Protein AF-A0A966WGC9-F1 (afdb_monomer_lite)

Structure (mmCIF, N/CA/C/O backbone):
data_AF-A0A966WGC9-F1
#
_entry.id   AF-A0A9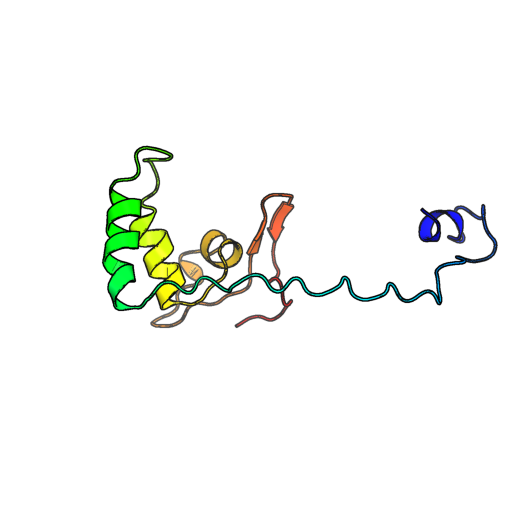66WGC9-F1
#
loop_
_atom_site.group_PDB
_atom_site.id
_atom_site.type_symbol
_atom_site.label_atom_id
_atom_site.label_alt_id
_atom_site.label_comp_id
_atom_site.label_asym_id
_atom_site.label_entity_id
_atom_site.label_seq_id
_atom_site.pdbx_PDB_ins_code
_atom_site.Cartn_x
_atom_site.Cartn_y
_atom_site.Cartn_z
_atom_site.occupancy
_atom_site.B_iso_or_equiv
_atom_site.auth_seq_id
_atom_site.auth_comp_id
_atom_site.auth_asym_id
_atom_site.auth_atom_id
_atom_site.pdbx_PDB_model_num
ATOM 1 N N . MET A 1 1 ? 19.495 0.636 -22.843 1.00 78.94 1 MET A N 1
ATOM 2 C CA . MET A 1 1 ? 20.724 0.916 -23.612 1.00 78.94 1 MET A CA 1
ATOM 3 C C . MET A 1 1 ? 20.875 -0.039 -24.794 1.00 78.94 1 MET A C 1
ATOM 5 O O . MET A 1 1 ? 20.563 0.385 -25.892 1.00 78.94 1 MET A O 1
ATOM 9 N N . TYR A 1 2 ? 21.190 -1.329 -24.604 1.00 88.38 2 TYR A N 1
ATOM 10 C CA . TYR A 1 2 ? 21.334 -2.283 -25.726 1.00 88.38 2 TYR A CA 1
ATOM 11 C C . TYR A 1 2 ? 20.074 -2.485 -26.579 1.00 88.38 2 TYR A C 1
ATOM 13 O O . TYR A 1 2 ? 20.170 -2.620 -27.791 1.00 88.38 2 TYR A O 1
ATOM 21 N N . LYS A 1 3 ? 18.882 -2.448 -25.962 1.00 87.88 3 LYS A N 1
ATOM 22 C CA . LYS A 1 3 ? 17.614 -2.487 -26.708 1.00 87.88 3 LYS A CA 1
ATOM 23 C C . LYS A 1 3 ? 17.449 -1.282 -27.640 1.00 87.88 3 LYS A C 1
ATOM 25 O O . LYS A 1 3 ? 16.948 -1.466 -28.731 1.00 87.88 3 LYS A O 1
ATOM 30 N N . TRP A 1 4 ? 17.855 -0.094 -27.191 1.00 92.62 4 TRP A N 1
ATOM 31 C CA . TRP A 1 4 ? 17.750 1.152 -27.957 1.00 92.62 4 TRP A CA 1
ATOM 32 C C . TRP A 1 4 ? 18.761 1.182 -29.109 1.00 92.62 4 TRP A C 1
ATOM 34 O O . TRP A 1 4 ? 18.393 1.443 -30.242 1.00 92.62 4 TRP A O 1
ATOM 44 N N . ALA A 1 5 ? 20.014 0.803 -28.836 1.00 92.19 5 ALA A N 1
ATOM 45 C CA . ALA A 1 5 ? 21.075 0.763 -29.843 1.00 92.19 5 ALA A CA 1
ATOM 46 C C . ALA A 1 5 ? 20.813 -0.236 -30.988 1.00 92.19 5 ALA A C 1
ATOM 48 O O . ALA A 1 5 ? 21.340 -0.051 -32.077 1.00 92.19 5 ALA A O 1
ATOM 49 N N . ALA A 1 6 ? 20.011 -1.276 -30.740 1.00 92.12 6 ALA A N 1
ATOM 50 C CA . ALA A 1 6 ? 19.635 -2.288 -31.726 1.00 92.12 6 ALA A CA 1
ATOM 51 C C . ALA A 1 6 ? 18.239 -2.069 -32.345 1.00 92.12 6 ALA A C 1
ATOM 53 O O . ALA A 1 6 ? 17.695 -2.998 -32.939 1.00 92.12 6 ALA A O 1
ATOM 54 N N . GLN A 1 7 ? 17.605 -0.904 -32.143 1.00 90.56 7 GLN A N 1
ATOM 55 C CA . GLN A 1 7 ? 16.363 -0.584 -32.854 1.00 90.56 7 GLN A CA 1
ATOM 56 C C . GLN A 1 7 ? 16.657 -0.249 -34.320 1.00 90.56 7 GLN A C 1
ATOM 58 O O . GLN A 1 7 ? 17.715 0.301 -34.622 1.00 90.56 7 GLN A O 1
ATOM 63 N N . GLU A 1 8 ? 15.708 -0.549 -35.209 1.00 87.38 8 GLU A N 1
ATOM 64 C CA . GLU A 1 8 ? 15.844 -0.338 -36.659 1.00 87.38 8 GLU A CA 1
ATOM 65 C C . GLU A 1 8 ? 16.116 1.127 -37.034 1.00 87.38 8 GLU A C 1
ATOM 67 O O . GLU A 1 8 ? 16.839 1.392 -37.988 1.00 87.38 8 GLU A O 1
ATOM 72 N N . ASP A 1 9 ? 15.580 2.077 -36.265 1.00 89.62 9 ASP A N 1
ATOM 73 C CA . ASP A 1 9 ? 15.758 3.519 -36.454 1.00 89.62 9 ASP A CA 1
ATOM 74 C C . ASP A 1 9 ? 17.114 4.049 -35.955 1.00 89.62 9 ASP A C 1
ATOM 76 O O . ASP A 1 9 ? 17.542 5.124 -36.372 1.00 89.62 9 ASP A O 1
ATOM 80 N N . VAL A 1 10 ? 17.801 3.306 -35.081 1.00 93.44 10 VAL A N 1
ATOM 81 C CA . VAL A 1 10 ? 19.084 3.704 -34.476 1.00 93.44 10 VAL A CA 1
ATOM 82 C C . VAL A 1 10 ? 20.263 2.966 -35.118 1.00 93.44 10 VAL A C 1
ATOM 84 O O . VAL A 1 10 ? 21.261 3.591 -35.466 1.00 93.44 10 VAL A O 1
ATOM 87 N N . GLY A 1 11 ? 20.169 1.642 -35.273 1.00 89.06 11 GLY A N 1
ATOM 88 C CA . GLY A 1 11 ? 21.098 0.834 -36.072 1.00 89.06 11 GLY A CA 1
ATOM 89 C C . GLY A 1 11 ? 22.554 0.755 -35.589 1.00 89.06 11 GLY A C 1
ATOM 90 O O . GLY A 1 11 ? 23.412 0.307 -36.342 1.00 89.06 11 GLY A O 1
ATOM 91 N N . TYR A 1 12 ? 22.874 1.158 -34.353 1.00 93.38 12 TYR A N 1
ATOM 92 C CA . TYR A 1 12 ? 24.244 1.063 -33.820 1.00 93.38 12 TYR A CA 1
ATOM 93 C C . TYR A 1 12 ? 24.692 -0.378 -33.520 1.00 93.38 12 TYR A C 1
ATOM 95 O O . TYR A 1 12 ? 25.883 -0.624 -33.332 1.00 93.38 12 TYR A O 1
ATOM 103 N N . LEU A 1 13 ? 23.753 -1.324 -33.436 1.00 92.25 13 LEU A N 1
ATOM 104 C CA . LEU A 1 13 ? 24.000 -2.755 -33.280 1.00 92.25 13 LEU A CA 1
ATOM 105 C C . LEU A 1 13 ? 23.038 -3.544 -34.171 1.00 92.25 13 LEU A C 1
ATOM 107 O O . LEU A 1 13 ? 21.836 -3.299 -34.127 1.00 92.25 13 LEU A O 1
ATOM 111 N N . ASP A 1 14 ? 23.537 -4.573 -34.856 1.00 90.25 14 ASP A N 1
ATOM 112 C CA . ASP A 1 14 ? 22.696 -5.467 -35.671 1.00 90.25 14 ASP A CA 1
ATOM 113 C C . ASP A 1 14 ? 21.672 -6.244 -34.825 1.00 90.25 14 ASP A C 1
ATOM 115 O O . ASP A 1 14 ? 20.596 -6.618 -35.293 1.00 90.25 14 ASP A O 1
ATOM 119 N N . LYS A 1 15 ? 22.009 -6.535 -33.559 1.00 90.00 15 LYS A N 1
ATOM 120 C CA . LYS A 1 15 ? 21.143 -7.272 -32.631 1.00 90.00 15 LYS A CA 1
ATOM 121 C C . LYS A 1 15 ? 21.463 -6.950 -31.175 1.00 90.00 15 LYS A C 1
ATOM 123 O O . LYS A 1 15 ? 22.616 -6.772 -30.797 1.00 90.00 15 LYS A O 1
ATOM 128 N N . ASN A 1 16 ? 20.438 -6.959 -30.321 1.00 92.19 16 ASN A N 1
ATOM 129 C CA . ASN A 1 16 ? 20.606 -6.810 -28.875 1.00 92.19 16 ASN A CA 1
ATOM 130 C C . ASN A 1 16 ? 21.284 -8.063 -28.264 1.00 92.19 16 ASN A C 1
ATOM 132 O O . ASN A 1 16 ? 20.651 -9.125 -28.225 1.00 92.19 16 ASN A O 1
ATOM 136 N N . PRO A 1 17 ? 22.512 -7.962 -27.717 1.00 90.81 17 PRO A N 1
ATOM 137 C CA . PRO A 1 17 ? 23.241 -9.103 -27.152 1.00 90.81 17 PRO A CA 1
ATOM 138 C C . PRO A 1 17 ? 22.595 -9.671 -25.879 1.00 90.81 17 PRO A C 1
ATOM 140 O O . PRO A 1 17 ? 22.825 -10.823 -25.527 1.00 90.81 17 PRO A O 1
ATOM 143 N N . LEU A 1 18 ? 21.748 -8.893 -25.198 1.00 90.25 18 LEU A N 1
ATOM 144 C CA . LEU A 1 18 ? 21.028 -9.327 -23.999 1.00 90.25 18 LEU A CA 1
ATOM 145 C C . LEU A 1 18 ? 19.642 -9.908 -24.308 1.00 90.25 18 LEU A C 1
ATOM 147 O O . LEU A 1 18 ? 18.875 -10.166 -23.386 1.00 90.25 18 LEU A O 1
ATOM 151 N N . ALA A 1 19 ? 19.290 -10.114 -25.582 1.00 87.56 19 ALA A N 1
ATOM 152 C CA . ALA A 1 19 ? 17.957 -10.585 -25.962 1.00 87.56 19 ALA A CA 1
ATOM 153 C C . ALA A 1 19 ? 17.604 -11.962 -25.368 1.00 87.56 19 ALA A C 1
ATOM 155 O O . ALA A 1 19 ? 16.450 -12.203 -25.024 1.00 87.56 19 ALA A O 1
ATOM 156 N N . SER A 1 20 ? 18.590 -12.854 -25.234 1.00 88.19 20 SER A N 1
ATOM 157 C CA . SER A 1 20 ? 18.431 -14.191 -24.644 1.00 88.19 20 SER A CA 1
ATOM 158 C C . SER A 1 20 ? 18.887 -14.275 -23.185 1.00 88.19 20 SER A C 1
ATOM 160 O O . SER A 1 20 ? 18.679 -15.303 -22.537 1.00 88.19 20 SER A O 1
ATOM 162 N N . PHE A 1 21 ? 19.500 -13.215 -22.651 1.00 87.88 21 PHE A N 1
ATOM 163 C CA . PHE A 1 21 ? 20.019 -13.213 -21.291 1.00 87.88 21 PHE A CA 1
ATOM 164 C C . PHE A 1 21 ? 18.870 -13.070 -20.291 1.00 87.88 21 PHE A C 1
ATOM 166 O O . PHE A 1 21 ? 18.218 -12.028 -20.197 1.00 87.88 21 PHE A O 1
ATOM 173 N N . LYS A 1 22 ? 18.622 -14.124 -19.513 1.00 85.25 22 LYS A N 1
ATOM 174 C CA . LYS A 1 22 ? 17.690 -14.070 -18.386 1.00 85.25 22 LYS A CA 1
ATOM 175 C C . LYS A 1 22 ? 18.449 -13.580 -17.167 1.00 85.25 22 LYS A C 1
ATOM 177 O O . LYS A 1 22 ? 19.362 -14.261 -16.708 1.00 85.25 22 LYS A O 1
ATOM 182 N N . MET A 1 23 ? 18.052 -12.427 -16.630 1.00 85.69 23 MET A N 1
ATOM 183 C CA . MET A 1 23 ? 18.599 -11.986 -15.352 1.00 85.69 23 MET A CA 1
ATOM 184 C C . MET A 1 23 ? 18.344 -13.069 -14.296 1.00 85.69 23 MET A C 1
ATOM 186 O O . MET A 1 23 ? 17.196 -13.513 -14.160 1.00 85.69 23 MET A O 1
ATOM 190 N N . PRO A 1 24 ? 19.378 -13.502 -13.556 1.00 87.25 24 PRO A N 1
ATOM 191 C CA . PRO A 1 24 ? 19.163 -14.364 -12.411 1.00 87.25 24 PRO A CA 1
ATOM 192 C C . PRO A 1 24 ? 18.230 -13.641 -11.440 1.00 87.25 24 PRO A C 1
ATOM 194 O O . PRO A 1 24 ? 18.318 -12.422 -11.259 1.00 87.25 24 PRO A O 1
ATOM 197 N N . LYS A 1 25 ? 17.299 -14.386 -10.838 1.00 83.56 25 LYS A N 1
ATOM 198 C CA . LYS A 1 25 ? 16.497 -13.828 -9.750 1.00 83.56 25 LYS A CA 1
ATOM 199 C C . LYS A 1 25 ? 17.472 -13.362 -8.675 1.00 83.56 25 LYS A C 1
ATOM 201 O O . LYS A 1 25 ? 18.370 -14.118 -8.307 1.00 83.56 25 LYS A O 1
ATOM 206 N N . ALA A 1 26 ? 17.305 -12.126 -8.210 1.00 84.81 26 ALA A N 1
ATOM 207 C CA . ALA A 1 26 ? 18.053 -11.663 -7.053 1.00 84.81 26 ALA A CA 1
ATOM 208 C C . ALA A 1 26 ? 17.847 -12.678 -5.915 1.00 84.81 26 ALA A C 1
ATOM 210 O O . ALA A 1 26 ? 16.718 -13.167 -5.769 1.00 84.81 26 ALA A O 1
ATOM 211 N N . PRO A 1 27 ? 18.902 -13.032 -5.159 1.00 83.94 27 PRO A N 1
ATOM 212 C CA . PRO A 1 27 ? 18.743 -13.899 -4.005 1.00 83.94 27 PRO A CA 1
ATOM 213 C C . PRO A 1 27 ? 17.668 -13.284 -3.117 1.00 83.94 27 PRO A C 1
ATOM 215 O O . PRO A 1 27 ? 17.711 -12.091 -2.803 1.00 83.94 27 PRO A O 1
ATOM 218 N N . GLN A 1 28 ? 16.651 -14.082 -2.811 1.00 79.88 28 GLN A N 1
ATOM 219 C CA . GLN A 1 28 ? 15.601 -13.645 -1.916 1.00 79.88 28 GLN A CA 1
ATOM 220 C C . GLN A 1 28 ? 16.263 -13.439 -0.560 1.00 79.88 28 GLN A C 1
ATOM 222 O O . GLN A 1 28 ? 16.865 -14.362 -0.019 1.00 79.88 28 GLN A O 1
ATOM 227 N N . LYS A 1 29 ? 16.249 -12.201 -0.073 1.00 80.12 29 LYS A N 1
ATOM 228 C CA . LYS A 1 29 ? 16.695 -11.930 1.285 1.00 80.12 29 LYS A CA 1
ATOM 229 C C . LYS A 1 29 ? 15.671 -12.563 2.218 1.00 80.12 29 LYS A C 1
ATOM 231 O O . LYS A 1 29 ? 14.474 -12.331 2.033 1.00 80.12 29 LYS A O 1
ATOM 236 N N . ASP A 1 30 ? 16.143 -13.338 3.185 1.00 75.00 30 ASP A N 1
ATOM 237 C CA . ASP A 1 30 ? 15.343 -13.739 4.340 1.00 75.00 30 ASP A CA 1
ATOM 238 C C . ASP A 1 30 ? 15.173 -12.503 5.225 1.00 75.00 30 ASP A C 1
ATOM 240 O O . ASP A 1 30 ? 15.915 -12.269 6.176 1.00 75.00 30 ASP A O 1
ATOM 244 N N . GLU A 1 31 ? 14.265 -11.623 4.818 1.00 81.19 31 GLU A N 1
ATOM 245 C CA . GLU A 1 31 ? 13.783 -10.543 5.665 1.00 81.19 31 GLU A CA 1
ATOM 246 C C . GLU A 1 31 ? 12.600 -11.088 6.463 1.00 81.19 31 GLU A C 1
ATOM 248 O O . GLU A 1 31 ? 11.637 -11.601 5.883 1.00 81.19 31 GLU A O 1
ATOM 253 N N . ASP A 1 32 ? 12.673 -10.982 7.790 1.00 78.56 32 ASP A N 1
ATOM 254 C CA . ASP A 1 32 ? 11.556 -11.333 8.658 1.00 78.56 32 ASP A CA 1
ATOM 255 C C . ASP A 1 32 ? 10.340 -10.479 8.289 1.00 78.56 32 ASP A C 1
ATOM 257 O O . ASP A 1 32 ? 10.368 -9.244 8.318 1.00 78.56 32 ASP A O 1
ATOM 261 N N . ILE A 1 33 ? 9.246 -11.148 7.930 1.00 7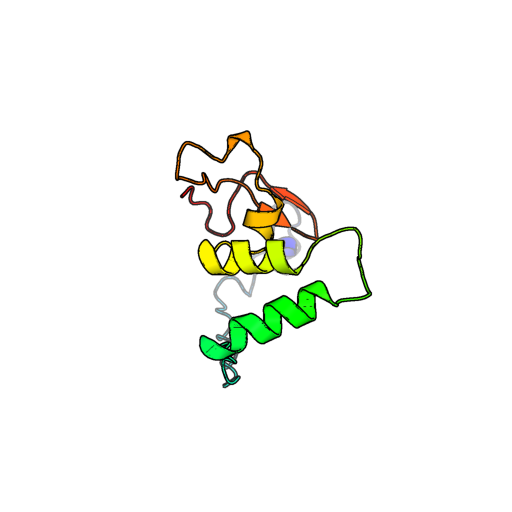7.62 33 ILE A N 1
ATOM 262 C CA . ILE A 1 33 ? 7.980 -10.474 7.669 1.00 77.62 33 ILE A CA 1
ATOM 263 C C . ILE A 1 33 ? 7.414 -10.043 9.022 1.00 77.62 33 ILE A C 1
ATOM 265 O O . ILE A 1 33 ? 6.827 -10.846 9.745 1.00 77.62 33 ILE A O 1
ATOM 269 N N . VAL A 1 34 ? 7.563 -8.761 9.352 1.00 78.44 34 VAL A N 1
ATOM 270 C CA . VAL A 1 34 ? 6.921 -8.166 10.528 1.00 78.44 34 VAL A CA 1
ATOM 271 C C . VAL A 1 34 ? 5.425 -8.028 10.246 1.00 78.44 34 VAL A C 1
ATOM 273 O O . VAL A 1 34 ? 4.973 -7.096 9.579 1.00 78.44 34 VAL A O 1
ATOM 276 N N . VAL A 1 35 ? 4.650 -8.998 10.724 1.00 85.25 35 VAL A N 1
ATOM 277 C CA . VAL A 1 35 ? 3.187 -8.933 10.742 1.00 85.25 35 VAL A CA 1
ATOM 278 C C . VAL A 1 35 ? 2.768 -8.188 12.000 1.00 85.25 35 VAL A C 1
ATOM 280 O O . VAL A 1 35 ? 3.231 -8.526 13.082 1.00 85.25 35 VAL A O 1
ATOM 283 N N . ILE A 1 36 ? 1.880 -7.201 11.869 1.00 89.81 36 ILE A N 1
ATOM 284 C CA . ILE A 1 36 ? 1.282 -6.523 13.025 1.00 89.81 36 ILE A CA 1
ATOM 285 C C . ILE A 1 36 ? 0.355 -7.528 13.729 1.00 89.81 36 ILE A C 1
ATOM 287 O O . ILE A 1 36 ? -0.619 -7.970 13.103 1.00 89.81 36 ILE A O 1
ATOM 291 N N . PRO A 1 37 ? 0.624 -7.908 14.990 1.00 92.19 37 PRO A N 1
ATOM 292 C CA . PRO A 1 37 ? -0.266 -8.773 15.753 1.00 92.19 37 PRO A CA 1
ATOM 293 C C . PRO A 1 37 ? -1.658 -8.153 15.885 1.00 92.19 37 PRO A C 1
ATOM 295 O O . PRO A 1 37 ? -1.822 -6.933 15.955 1.00 92.19 37 PRO A O 1
ATOM 298 N N . ARG A 1 38 ? -2.698 -8.991 15.902 1.00 90.62 38 ARG A N 1
ATOM 299 C CA . ARG A 1 38 ? -4.090 -8.512 15.888 1.00 90.62 38 ARG A CA 1
ATOM 300 C C . ARG A 1 38 ? -4.437 -7.686 17.129 1.00 90.62 38 ARG A C 1
ATOM 302 O O . ARG A 1 38 ? -5.202 -6.731 17.033 1.00 90.62 38 ARG A O 1
ATOM 309 N N . ASP A 1 39 ? -3.888 -8.068 18.269 1.00 94.62 39 ASP A N 1
ATOM 310 C CA . ASP A 1 39 ? -3.995 -7.391 19.559 1.00 94.62 39 ASP A CA 1
ATOM 311 C C . ASP A 1 39 ? -3.205 -6.073 19.618 1.00 94.62 39 ASP A C 1
ATOM 313 O O . ASP A 1 39 ? -3.559 -5.183 20.388 1.00 94.62 39 ASP A O 1
ATOM 317 N N . GLU A 1 40 ? -2.216 -5.885 18.742 1.00 95.06 40 GLU A N 1
ATOM 318 C CA . GLU A 1 40 ? -1.433 -4.647 18.648 1.00 95.06 40 GLU A CA 1
ATOM 319 C C . GLU A 1 40 ? -2.017 -3.612 17.673 1.00 95.06 40 GLU A C 1
ATOM 321 O O . GLU A 1 40 ? -1.603 -2.450 17.685 1.00 95.06 40 GLU A O 1
ATOM 326 N N . VAL A 1 41 ? -3.017 -3.970 16.857 1.00 95.06 41 VAL A N 1
ATOM 327 C CA . VAL A 1 41 ? -3.631 -3.040 15.885 1.00 95.06 41 VAL A CA 1
ATOM 328 C C . VAL A 1 41 ? -4.137 -1.766 16.566 1.00 95.06 41 VAL A C 1
ATOM 330 O O . VAL A 1 41 ? -3.921 -0.669 16.053 1.00 95.06 41 VAL A O 1
ATOM 333 N N . GLY A 1 42 ? -4.755 -1.887 17.746 1.00 96.31 42 GLY A N 1
ATOM 334 C CA . GLY A 1 42 ? -5.240 -0.732 18.506 1.00 96.31 42 GLY A CA 1
ATOM 335 C C . GLY A 1 42 ? -4.121 0.237 18.905 1.00 96.31 42 GLY 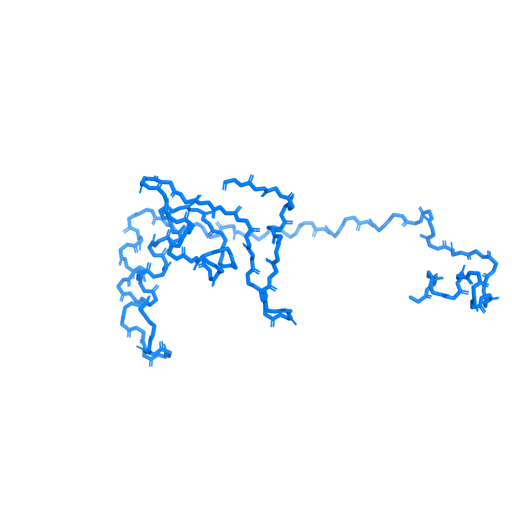A C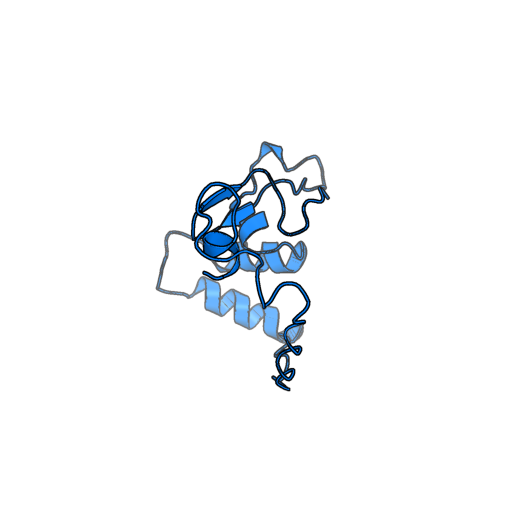 1
ATOM 336 O O . GLY A 1 42 ? -4.299 1.450 18.811 1.00 96.31 42 GLY A O 1
ATOM 337 N N . LEU A 1 43 ? -2.944 -0.285 19.272 1.00 96.56 43 LEU A N 1
ATOM 338 C CA . LEU A 1 43 ? -1.772 0.531 19.606 1.00 96.56 43 LEU A CA 1
ATOM 339 C C . LEU A 1 43 ? -1.257 1.289 18.380 1.00 96.56 43 LEU A C 1
ATOM 341 O O . LEU A 1 43 ? -0.950 2.478 18.471 1.00 96.56 43 LEU A O 1
ATOM 345 N N . VAL A 1 44 ? -1.211 0.625 17.221 1.00 94.88 44 VAL A N 1
ATOM 346 C CA . VAL A 1 44 ? -0.803 1.252 15.956 1.00 94.88 44 VAL A CA 1
ATOM 347 C C . VAL A 1 44 ? -1.762 2.381 15.572 1.00 94.88 44 VAL A C 1
ATOM 349 O O . VAL A 1 44 ? -1.312 3.476 15.233 1.00 94.88 44 VAL A O 1
ATOM 352 N N . LEU A 1 45 ? -3.075 2.149 15.658 1.00 96.50 45 LEU A N 1
ATOM 353 C CA . LEU A 1 45 ? -4.085 3.163 15.338 1.00 96.50 45 LEU A CA 1
ATOM 354 C C . LEU A 1 45 ? -4.014 4.367 16.292 1.00 96.50 45 LEU A C 1
ATOM 356 O O . LEU A 1 45 ? -4.015 5.507 15.825 1.00 96.50 45 LEU A O 1
ATOM 360 N N . ALA A 1 46 ? -3.850 4.133 17.598 1.00 96.12 46 ALA A N 1
ATOM 361 C CA . ALA A 1 46 ? -3.676 5.203 18.583 1.00 96.12 46 ALA A CA 1
ATOM 362 C C . ALA A 1 46 ? -2.404 6.034 18.323 1.00 96.12 46 ALA A C 1
ATOM 364 O O . ALA A 1 46 ? -2.427 7.264 18.384 1.00 96.12 46 ALA A O 1
ATOM 365 N N . ALA A 1 47 ? -1.291 5.383 17.968 1.00 95.25 47 ALA A N 1
ATOM 366 C CA . ALA A 1 47 ? -0.050 6.074 17.620 1.00 95.25 47 ALA A CA 1
ATOM 367 C C . ALA A 1 47 ? -0.186 6.921 16.341 1.00 95.25 47 ALA A C 1
ATOM 369 O O . ALA A 1 47 ? 0.369 8.020 16.254 1.00 95.25 47 ALA A O 1
ATOM 370 N N . LEU A 1 48 ? -0.936 6.434 15.347 1.00 95.06 48 LEU A N 1
ATOM 371 C CA . LEU A 1 48 ? -1.212 7.167 14.108 1.00 95.06 48 LEU A CA 1
ATOM 372 C C . LEU A 1 48 ? -2.125 8.373 14.328 1.00 95.06 48 LEU A C 1
ATOM 374 O O . LEU A 1 48 ? -1.942 9.392 13.662 1.00 95.06 48 LEU A O 1
ATOM 378 N N . GLU A 1 49 ? -3.077 8.276 15.253 1.00 94.12 49 GLU A N 1
ATOM 379 C CA . GLU A 1 49 ? -3.929 9.393 15.661 1.00 94.12 49 GLU A CA 1
ATOM 380 C C . GLU A 1 49 ? -3.132 10.472 16.409 1.00 94.12 49 GLU A C 1
ATOM 382 O O . GLU A 1 49 ? -3.265 11.660 16.120 1.00 94.12 49 GLU A O 1
ATOM 387 N N . ALA A 1 50 ? -2.220 10.067 17.298 1.00 94.25 50 ALA A N 1
ATOM 388 C CA . ALA A 1 50 ? -1.348 10.975 18.048 1.00 94.25 50 ALA A CA 1
ATOM 389 C C . ALA A 1 50 ? -0.230 11.622 17.200 1.00 94.25 50 ALA A C 1
ATOM 391 O O . ALA A 1 50 ? 0.538 12.461 17.689 1.00 94.25 50 ALA A O 1
ATOM 392 N N . LYS A 1 51 ? -0.099 11.236 15.926 1.00 91.81 51 LYS A N 1
ATOM 393 C CA . LYS A 1 51 ? 0.977 11.679 15.039 1.00 91.81 51 LYS A CA 1
ATOM 394 C C . LYS A 1 51 ? 0.958 13.198 14.848 1.00 91.81 51 LYS A C 1
ATOM 396 O O . LYS A 1 51 ? -0.012 13.794 14.390 1.00 91.81 51 LYS A O 1
ATOM 401 N N . GLN A 1 52 ? 2.097 13.840 15.111 1.00 90.31 52 GLN A N 1
ATOM 402 C CA . GLN A 1 52 ? 2.216 15.300 15.025 1.00 90.31 52 GLN A CA 1
ATOM 403 C C . GLN A 1 52 ? 2.592 15.835 13.633 1.00 90.31 52 GLN A C 1
ATOM 405 O O . GLN A 1 52 ? 2.601 17.046 13.419 1.00 90.31 52 GLN A O 1
ATOM 410 N N . THR A 1 53 ? 2.894 14.964 12.671 1.00 90.81 53 THR A N 1
ATOM 411 C CA . THR A 1 53 ? 3.251 15.339 11.295 1.00 90.81 53 THR A CA 1
ATOM 412 C C . THR A 1 53 ? 2.108 15.041 10.328 1.00 90.81 53 THR A C 1
ATOM 414 O O . THR A 1 53 ? 1.436 14.018 10.446 1.00 90.81 53 THR A O 1
ATOM 417 N N . TYR A 1 54 ? 1.913 15.915 9.332 1.00 85.56 54 TYR A N 1
ATOM 418 C CA . TYR A 1 54 ? 0.826 15.814 8.344 1.00 85.56 54 TYR A CA 1
ATOM 419 C C . TYR A 1 54 ? -0.576 15.772 8.985 1.00 85.56 54 TYR A C 1
ATOM 421 O O . TYR A 1 54 ? -1.392 14.919 8.643 1.00 85.56 54 TYR A O 1
ATOM 429 N N . LYS A 1 55 ? -0.841 16.710 9.908 1.00 87.50 55 LYS A N 1
ATOM 430 C CA . LYS A 1 55 ? -2.052 16.775 10.754 1.00 87.50 55 LYS A CA 1
ATOM 431 C C . LYS A 1 55 ? -3.368 17.025 10.007 1.00 87.50 55 LYS A C 1
ATOM 433 O O . LYS A 1 55 ? -4.434 16.848 10.577 1.00 87.50 55 LYS A O 1
ATOM 438 N N . ASN A 1 56 ? -3.304 17.418 8.736 1.00 90.94 56 ASN A N 1
ATOM 439 C CA . ASN A 1 56 ? -4.497 17.653 7.914 1.00 90.94 56 ASN A CA 1
ATOM 440 C C . ASN A 1 56 ? -5.155 16.343 7.444 1.00 90.94 56 ASN A C 1
ATOM 442 O O . ASN A 1 56 ? -6.171 16.380 6.757 1.00 90.94 56 ASN A O 1
ATOM 446 N N . VAL A 1 57 ? -4.554 15.194 7.762 1.00 88.75 57 VAL A N 1
ATOM 447 C CA . VAL A 1 57 ? -5.039 13.866 7.393 1.00 88.75 57 VAL A CA 1
ATOM 448 C C . VAL A 1 57 ? -5.126 13.019 8.654 1.00 88.75 57 VAL A C 1
ATOM 450 O O . VAL A 1 57 ? -4.149 12.905 9.393 1.00 88.75 57 VAL A O 1
ATOM 453 N N . ASN A 1 58 ? -6.276 12.381 8.872 1.00 91.38 58 ASN A N 1
ATOM 454 C CA . ASN A 1 58 ? -6.410 11.374 9.915 1.00 91.38 58 ASN A CA 1
ATOM 455 C C . ASN A 1 58 ? -5.790 10.051 9.429 1.00 91.38 58 ASN A C 1
ATOM 457 O O . ASN A 1 58 ? -6.396 9.292 8.670 1.00 91.38 58 ASN A O 1
ATOM 461 N N . TRP A 1 59 ? -4.549 9.792 9.846 1.00 93.19 59 TRP A N 1
ATOM 462 C CA . TRP A 1 59 ? -3.809 8.589 9.454 1.00 93.19 59 TRP A CA 1
ATOM 463 C C . TRP A 1 59 ? -4.348 7.310 10.091 1.00 93.19 59 TRP A C 1
ATOM 465 O O . TRP A 1 59 ? -4.160 6.238 9.513 1.00 93.19 59 TRP A O 1
ATOM 475 N N . SER A 1 60 ? -5.020 7.424 11.239 1.00 95.38 60 SER A N 1
ATOM 476 C CA . SER A 1 60 ? -5.684 6.296 11.891 1.00 95.38 60 SER A CA 1
ATOM 477 C C . SER A 1 60 ? -6.821 5.784 11.007 1.00 95.38 60 SER A C 1
ATOM 479 O O . SER A 1 60 ? -6.771 4.639 10.568 1.00 95.38 60 SER A O 1
ATOM 481 N N . TRP A 1 61 ? -7.738 6.662 10.582 1.00 94.75 61 TRP A N 1
ATOM 482 C CA . TRP A 1 61 ? -8.841 6.292 9.678 1.00 94.75 61 TRP A CA 1
ATOM 483 C C . TRP A 1 61 ? -8.356 5.735 8.342 1.00 94.75 61 TRP A C 1
ATOM 485 O O . TRP A 1 61 ? -8.870 4.734 7.849 1.00 94.75 61 TRP A O 1
ATOM 495 N N . TYR A 1 62 ? -7.336 6.365 7.755 1.00 93.94 62 TYR A N 1
ATOM 496 C CA . TYR A 1 62 ? -6.759 5.897 6.498 1.00 93.94 62 TYR A CA 1
ATOM 497 C C . TYR A 1 62 ? -6.193 4.472 6.620 1.00 93.94 62 TYR A C 1
ATOM 499 O O . TYR A 1 62 ? -6.405 3.633 5.744 1.00 93.94 62 TYR A O 1
ATOM 507 N N . THR A 1 63 ? -5.490 4.193 7.719 1.00 94.75 63 THR A N 1
ATOM 508 C CA . THR A 1 63 ? -4.860 2.889 7.961 1.00 94.75 63 THR A CA 1
ATOM 509 C C . THR A 1 63 ? -5.887 1.832 8.338 1.00 94.75 63 THR A C 1
ATOM 511 O O . THR A 1 63 ? -5.831 0.722 7.817 1.00 94.75 63 THR A O 1
ATOM 514 N N . GLU A 1 64 ? -6.860 2.174 9.180 1.00 95.56 64 GLU A N 1
ATOM 515 C CA . GLU A 1 64 ? -7.967 1.290 9.534 1.00 95.56 64 GLU A CA 1
ATOM 516 C C . GLU A 1 64 ? -8.734 0.841 8.284 1.00 95.56 64 GLU A C 1
ATOM 518 O O . GLU A 1 64 ? -8.938 -0.356 8.076 1.00 95.56 64 GLU A O 1
ATOM 523 N N . PHE A 1 65 ? -9.064 1.775 7.389 1.00 94.62 65 PHE A N 1
ATOM 524 C CA . PHE A 1 65 ? -9.720 1.455 6.125 1.00 94.62 65 PHE A CA 1
ATOM 525 C C . PHE A 1 65 ? -8.886 0.496 5.262 1.00 94.62 65 PHE A C 1
ATOM 527 O O . PHE A 1 65 ? -9.413 -0.463 4.693 1.00 94.62 65 PHE A O 1
ATOM 534 N N . MET A 1 66 ? -7.568 0.712 5.178 1.00 95.12 66 MET A N 1
ATOM 535 C CA . MET A 1 66 ? -6.664 -0.200 4.471 1.00 95.12 66 MET A CA 1
ATOM 536 C C . MET A 1 66 ? -6.647 -1.604 5.088 1.00 95.12 66 MET A C 1
ATOM 538 O O . MET A 1 66 ? -6.650 -2.585 4.345 1.00 95.12 66 MET A O 1
ATOM 542 N N . LEU A 1 67 ? -6.651 -1.713 6.420 1.00 94.00 67 LEU A N 1
ATOM 543 C CA . LEU A 1 67 ? -6.672 -2.997 7.128 1.00 94.00 67 LEU A CA 1
ATOM 544 C C . LEU A 1 67 ? -7.989 -3.753 6.906 1.00 94.00 67 LEU A C 1
ATOM 546 O O . LEU A 1 67 ? -7.964 -4.965 6.709 1.00 94.00 67 LEU A O 1
ATOM 550 N N . GLN A 1 68 ? -9.124 -3.050 6.881 1.00 92.56 68 GLN A N 1
ATOM 551 C CA . GLN A 1 68 ? -10.442 -3.656 6.659 1.00 92.56 68 GLN A CA 1
ATOM 552 C C . GLN A 1 68 ? -10.665 -4.091 5.201 1.00 92.56 68 GLN A C 1
ATOM 554 O O . GLN A 1 68 ? -11.322 -5.099 4.947 1.00 92.56 68 GLN A O 1
ATOM 559 N N . THR A 1 69 ? -10.121 -3.347 4.234 1.00 92.56 69 THR A N 1
ATOM 560 C CA . THR A 1 69 ? -10.355 -3.590 2.796 1.00 92.56 69 THR A CA 1
ATOM 561 C C . THR A 1 69 ? -9.237 -4.368 2.103 1.00 92.56 69 THR A C 1
ATOM 563 O O . THR A 1 69 ? -9.410 -4.811 0.966 1.00 92.56 69 THR A O 1
ATOM 566 N N . ALA A 1 70 ? -8.072 -4.502 2.745 1.00 91.81 70 ALA A N 1
ATOM 567 C CA . ALA A 1 70 ? -6.844 -5.049 2.164 1.00 91.81 70 ALA A CA 1
ATOM 568 C C . ALA A 1 70 ? -6.428 -4.383 0.831 1.00 91.81 70 ALA A C 1
ATOM 570 O O . ALA A 1 70 ? -5.721 -4.970 0.001 1.00 91.81 70 ALA A O 1
ATOM 571 N N . MET A 1 71 ? -6.869 -3.144 0.599 1.00 92.12 71 MET A N 1
ATOM 572 C CA . MET A 1 71 ? -6.508 -2.370 -0.582 1.00 92.12 71 MET A CA 1
ATOM 573 C C . MET A 1 71 ? -5.083 -1.821 -0.461 1.00 92.12 71 MET A C 1
ATOM 575 O O . MET A 1 71 ? -4.608 -1.459 0.614 1.00 92.12 71 MET A O 1
ATOM 579 N N . ARG A 1 72 ? -4.382 -1.710 -1.592 1.00 90.44 72 ARG A N 1
ATOM 580 C CA . ARG A 1 72 ? -3.056 -1.084 -1.639 1.00 90.44 72 ARG A CA 1
ATOM 581 C C . ARG A 1 72 ? -3.197 0.422 -1.462 1.00 90.44 72 ARG A C 1
ATOM 583 O O . ARG A 1 72 ? -4.142 1.023 -1.962 1.00 90.44 72 ARG A O 1
ATOM 590 N N . THR A 1 73 ? -2.179 1.053 -0.885 1.00 92.44 73 THR A N 1
ATOM 591 C CA . THR A 1 73 ? -2.122 2.504 -0.628 1.00 92.44 73 THR A CA 1
ATOM 592 C C . THR A 1 73 ? -2.539 3.349 -1.837 1.00 92.44 73 THR A C 1
ATOM 594 O O . THR A 1 73 ? -3.358 4.257 -1.721 1.00 92.44 73 THR A O 1
ATOM 597 N N . GLY A 1 74 ? -2.015 3.029 -3.027 1.00 91.88 74 GLY A N 1
ATOM 598 C CA . GLY A 1 74 ? -2.346 3.764 -4.251 1.00 91.88 74 GLY A CA 1
ATOM 599 C C . GLY A 1 74 ? -3.794 3.576 -4.713 1.00 91.88 74 GLY A C 1
ATOM 600 O O . GLY A 1 74 ? -4.356 4.486 -5.307 1.00 91.88 74 GLY A O 1
ATOM 601 N N . GLU A 1 75 ? -4.411 2.428 -4.432 1.00 93.44 75 GLU A N 1
ATOM 602 C CA . GLU A 1 75 ? -5.816 2.165 -4.771 1.00 93.44 75 GLU A CA 1
ATOM 603 C C . GLU A 1 75 ? -6.734 2.951 -3.828 1.00 93.44 75 GLU A C 1
ATOM 605 O O . GLU A 1 75 ? -7.620 3.654 -4.298 1.00 93.44 75 GLU A O 1
ATOM 610 N N . VAL A 1 76 ? -6.460 2.935 -2.517 1.00 93.88 76 VAL A N 1
ATOM 611 C CA . VAL A 1 76 ? -7.219 3.739 -1.539 1.00 93.88 76 VAL A CA 1
ATOM 612 C C . VAL A 1 76 ? -7.095 5.231 -1.838 1.00 93.88 76 VAL A C 1
ATOM 614 O O . VAL A 1 76 ? -8.064 5.970 -1.742 1.00 93.88 76 VAL A O 1
ATOM 617 N N . ARG A 1 77 ? -5.911 5.693 -2.250 1.00 92.19 77 ARG A N 1
ATOM 618 C CA . ARG A 1 77 ? -5.682 7.110 -2.560 1.00 92.19 77 ARG A CA 1
ATOM 619 C C . ARG A 1 77 ? -6.336 7.577 -3.866 1.00 92.19 77 ARG A C 1
ATOM 621 O O . ARG A 1 77 ? -6.520 8.776 -4.040 1.00 92.19 77 ARG A O 1
ATOM 628 N N . ALA A 1 78 ? -6.650 6.661 -4.780 1.00 93.94 78 ALA A N 1
ATOM 629 C CA . ALA A 1 78 ? -7.374 6.970 -6.012 1.00 93.94 78 ALA A CA 1
ATOM 630 C C . ALA A 1 78 ? -8.898 6.846 -5.865 1.00 93.94 78 ALA A C 1
ATOM 632 O O . ALA A 1 78 ? -9.612 7.210 -6.796 1.00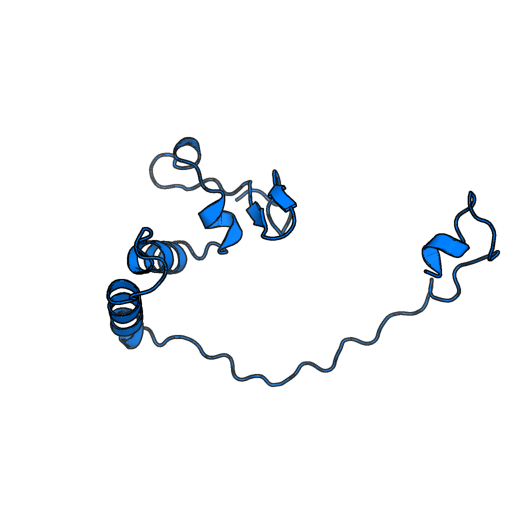 93.94 78 ALA A O 1
ATOM 633 N N . LEU A 1 79 ? -9.376 6.333 -4.728 1.00 93.81 79 LEU A N 1
ATOM 634 C CA . LEU A 1 79 ? -10.782 6.048 -4.485 1.00 93.81 79 LEU A CA 1
ATOM 635 C C . LEU A 1 79 ? -11.627 7.327 -4.499 1.00 93.81 79 LEU A C 1
ATOM 637 O O . LEU A 1 79 ? -11.272 8.329 -3.872 1.00 93.81 79 LEU A O 1
ATOM 641 N N . ARG A 1 80 ? -12.767 7.274 -5.188 1.00 94.31 80 ARG A N 1
ATOM 642 C CA . ARG A 1 80 ? -13.768 8.344 -5.235 1.00 94.31 80 ARG A CA 1
ATOM 643 C C . ARG A 1 80 ? -15.074 7.878 -4.605 1.00 94.31 80 ARG A C 1
ATOM 645 O O . ARG A 1 80 ? -15.340 6.685 -4.506 1.00 94.31 80 ARG A O 1
ATOM 652 N N . TRP A 1 81 ? -15.925 8.829 -4.228 1.00 94.44 81 TRP A N 1
ATOM 653 C CA . TRP A 1 81 ? -17.255 8.519 -3.695 1.00 94.44 81 TRP A CA 1
ATOM 654 C C . TRP A 1 81 ? -18.105 7.693 -4.669 1.00 94.44 81 TRP A C 1
ATOM 656 O O . TRP A 1 81 ? -18.773 6.761 -4.237 1.00 94.44 81 TRP A O 1
ATOM 666 N N . ASP A 1 82 ? -17.993 7.949 -5.976 1.00 95.31 82 ASP A N 1
ATOM 667 C CA . ASP A 1 82 ? -18.724 7.211 -7.021 1.00 95.31 82 ASP A CA 1
ATOM 668 C C . ASP A 1 82 ? -18.291 5.736 -7.167 1.00 95.31 82 ASP A C 1
ATOM 670 O O . ASP A 1 82 ? -18.983 4.934 -7.805 1.00 95.31 82 ASP A O 1
ATOM 674 N N . ASP A 1 83 ? -17.146 5.361 -6.586 1.00 93.62 83 ASP A N 1
ATOM 675 C CA . ASP A 1 83 ? -16.655 3.981 -6.578 1.00 93.62 83 ASP A CA 1
ATOM 676 C C . ASP A 1 83 ? -17.311 3.137 -5.474 1.00 93.62 83 ASP A C 1
ATOM 678 O O . ASP A 1 83 ? -17.225 1.905 -5.508 1.00 93.62 83 ASP A O 1
ATOM 682 N N . ILE A 1 84 ? -17.970 3.777 -4.503 1.00 93.62 84 ILE A N 1
ATOM 683 C CA . ILE A 1 84 ? -18.664 3.114 -3.399 1.00 93.62 84 ILE A CA 1
ATOM 684 C C . ILE A 1 84 ? -20.113 2.870 -3.821 1.00 93.62 84 ILE A C 1
ATOM 686 O O . ILE A 1 84 ? -20.896 3.800 -4.009 1.00 93.62 84 ILE A O 1
ATOM 690 N N . LYS A 1 85 ? -20.475 1.596 -3.980 1.00 91.94 85 LYS A N 1
ATOM 691 C CA . LYS A 1 85 ? -21.811 1.169 -4.407 1.00 91.94 85 LYS A CA 1
ATOM 692 C C . LYS A 1 85 ? -22.380 0.202 -3.390 1.00 91.94 85 LYS A C 1
ATOM 694 O O . LYS A 1 85 ? -21.899 -0.926 -3.281 1.00 91.94 85 LYS A O 1
ATOM 699 N N . GLU A 1 86 ? -23.411 0.644 -2.674 1.00 89.31 86 GLU A N 1
ATOM 700 C CA . GLU A 1 86 ? -24.010 -0.108 -1.567 1.00 89.31 86 GLU A CA 1
ATOM 701 C C . GLU A 1 86 ? -22.920 -0.521 -0.559 1.00 89.31 86 GLU A C 1
ATOM 703 O O . GLU A 1 86 ? -22.305 0.337 0.066 1.00 89.31 86 GLU A O 1
ATOM 708 N N . ASN A 1 87 ? -22.623 -1.821 -0.466 1.00 87.69 87 ASN A N 1
ATOM 709 C CA . ASN A 1 87 ? -21.613 -2.399 0.421 1.00 87.69 87 ASN A CA 1
ATOM 710 C C . ASN A 1 87 ? -20.363 -2.890 -0.332 1.00 87.69 87 ASN A C 1
ATOM 712 O O . ASN A 1 87 ? -19.670 -3.796 0.132 1.00 87.69 87 ASN A O 1
ATOM 716 N N . LYS A 1 88 ? -20.094 -2.359 -1.530 1.00 90.75 88 LYS A N 1
ATOM 717 C CA . LYS A 1 88 ? -18.956 -2.749 -2.373 1.00 90.75 88 LYS A CA 1
ATOM 718 C C . LYS A 1 88 ? -18.152 -1.531 -2.805 1.00 90.75 88 LYS A C 1
ATOM 720 O O . LYS A 1 88 ? -18.692 -0.447 -3.004 1.00 90.75 88 LYS A O 1
ATOM 725 N N . ILE A 1 89 ? -16.858 -1.751 -3.001 1.00 93.12 89 ILE A N 1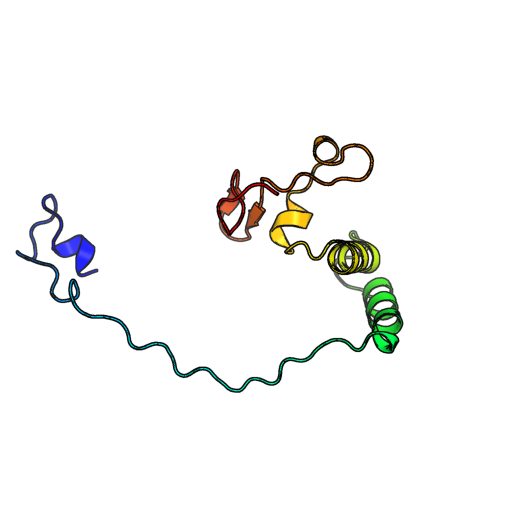
ATOM 726 C CA . ILE A 1 89 ? -15.923 -0.753 -3.516 1.00 93.12 89 ILE A CA 1
ATOM 727 C C . ILE A 1 89 ? -15.415 -1.239 -4.869 1.00 93.12 89 ILE A C 1
ATOM 729 O O . ILE A 1 89 ? -14.859 -2.332 -4.956 1.00 93.12 89 ILE A O 1
ATOM 733 N N . LEU A 1 90 ? -15.586 -0.428 -5.912 1.00 92.75 90 LEU A N 1
ATOM 734 C CA . LEU A 1 90 ? -15.017 -0.688 -7.229 1.00 92.75 90 LEU A CA 1
ATOM 735 C C . LEU A 1 90 ? -13.562 -0.213 -7.281 1.00 92.75 90 LEU A C 1
ATOM 737 O O . LEU A 1 90 ? -13.280 0.978 -7.188 1.00 92.75 90 LEU A O 1
ATOM 741 N N . VAL A 1 91 ? -12.622 -1.127 -7.513 1.00 91.25 91 VAL A N 1
ATOM 742 C CA . VAL A 1 91 ? -11.197 -0.792 -7.625 1.00 91.25 91 VAL A CA 1
ATOM 743 C C . VAL A 1 91 ? -10.762 -0.855 -9.084 1.00 91.25 91 VAL A C 1
ATOM 745 O O . VAL A 1 91 ? -10.587 -1.929 -9.667 1.00 91.25 91 VAL A O 1
ATOM 748 N N . HIS A 1 92 ? -10.550 0.317 -9.685 1.00 91.00 92 HIS A N 1
ATOM 749 C CA . HIS A 1 92 ? -10.170 0.438 -11.100 1.00 91.00 92 HIS A CA 1
ATOM 750 C C . HIS A 1 92 ? -9.016 1.413 -11.369 1.00 91.00 92 HIS A C 1
ATOM 752 O O . HIS A 1 92 ? -8.359 1.282 -12.400 1.00 91.00 92 HIS A O 1
ATOM 758 N N . GLN A 1 93 ? -8.701 2.300 -10.421 1.00 91.44 93 GLN A N 1
ATOM 759 C CA . GLN A 1 93 ? -7.633 3.298 -10.532 1.00 91.44 93 GLN A CA 1
ATOM 760 C C . GLN A 1 93 ? -6.535 3.098 -9.482 1.00 91.44 93 GLN A C 1
ATOM 762 O O . GLN A 1 93 ? -6.683 2.365 -8.500 1.00 91.44 93 GLN A O 1
ATOM 767 N N . ASN A 1 94 ? -5.398 3.758 -9.698 1.00 92.06 94 ASN A N 1
ATOM 768 C CA . ASN A 1 94 ? -4.294 3.791 -8.748 1.00 92.06 94 ASN A CA 1
ATOM 769 C C . ASN A 1 94 ? -3.592 5.153 -8.767 1.00 92.06 94 ASN A C 1
ATOM 771 O O . ASN A 1 94 ? -3.329 5.704 -9.833 1.00 92.06 94 ASN A O 1
ATOM 775 N N . TRP A 1 95 ? -3.241 5.672 -7.593 1.00 91.69 95 TRP A N 1
ATOM 776 C CA . TRP A 1 95 ? -2.399 6.850 -7.446 1.00 91.69 95 TRP A CA 1
ATOM 777 C C . TRP A 1 95 ? -0.944 6.449 -7.201 1.00 91.69 95 TRP A C 1
ATOM 779 O O . TRP A 1 95 ? -0.617 5.777 -6.219 1.00 91.69 95 TRP A O 1
ATOM 789 N N . THR A 1 96 ? -0.048 6.928 -8.058 1.00 89.75 96 THR A N 1
ATOM 790 C CA . THR A 1 96 ? 1.397 6.695 -7.971 1.00 89.75 96 THR A CA 1
ATOM 791 C C . THR A 1 96 ? 2.140 7.985 -7.649 1.00 89.75 96 THR A C 1
ATOM 793 O O . THR A 1 96 ? 1.741 9.066 -8.074 1.00 89.75 96 THR A O 1
ATOM 796 N N . LEU A 1 97 ? 3.258 7.882 -6.925 1.00 85.44 97 LEU A N 1
ATOM 797 C CA . LEU A 1 97 ? 4.083 9.050 -6.595 1.00 85.44 97 LEU A CA 1
ATOM 798 C C . LEU A 1 97 ? 4.690 9.706 -7.845 1.00 85.44 97 LEU A C 1
ATOM 800 O O . LEU A 1 97 ? 4.828 10.919 -7.897 1.00 85.44 97 LEU A O 1
ATOM 804 N N . THR A 1 98 ? 5.043 8.895 -8.845 1.00 87.44 98 THR A N 1
ATOM 805 C CA . THR A 1 98 ? 5.779 9.334 -10.037 1.00 87.44 98 THR A CA 1
ATOM 806 C C . THR A 1 98 ? 4.892 9.831 -11.172 1.00 87.44 98 THR A C 1
ATOM 808 O O . THR A 1 98 ? 5.335 10.671 -11.942 1.00 87.44 98 THR A O 1
ATOM 811 N N . HIS A 1 99 ? 3.663 9.323 -11.299 1.00 85.75 99 HIS A N 1
ATOM 812 C CA . HIS A 1 99 ? 2.786 9.644 -12.434 1.00 85.75 99 HIS A CA 1
ATOM 813 C C . HIS A 1 99 ? 1.395 10.138 -12.007 1.00 85.75 99 HIS A C 1
ATOM 815 O O . HIS A 1 99 ? 0.538 10.332 -12.860 1.00 85.75 99 HIS A O 1
ATOM 821 N N . GLY A 1 100 ? 1.137 10.305 -10.705 1.00 91.44 100 GLY A N 1
ATOM 822 C CA . GLY A 1 100 ? -0.185 10.681 -10.207 1.00 91.44 100 GLY A CA 1
ATOM 823 C C . GLY A 1 100 ? -1.232 9.592 -10.454 1.00 91.44 100 GLY A C 1
ATOM 824 O O . GLY A 1 100 ? -0.943 8.401 -10.285 1.00 91.44 100 GLY A O 1
ATOM 825 N N . LEU A 1 101 ? -2.444 10.010 -10.824 1.00 90.75 101 LEU A N 1
ATOM 826 C CA . LEU A 1 101 ? -3.582 9.131 -11.094 1.00 90.75 101 LEU A CA 1
ATOM 827 C C . LEU A 1 101 ? -3.375 8.311 -12.376 1.00 90.75 101 LEU A C 1
ATOM 829 O O . LEU A 1 101 ? -3.040 8.853 -13.425 1.00 90.75 101 LEU A O 1
ATOM 833 N N . LYS A 1 102 ? -3.631 7.005 -12.293 1.00 89.12 102 LYS A N 1
ATOM 834 C CA . LYS A 1 102 ? -3.658 6.079 -13.428 1.00 89.12 102 LYS A CA 1
ATOM 835 C C . LYS A 1 102 ? -4.996 5.357 -13.509 1.00 89.12 102 LYS A C 1
ATOM 837 O O . LYS A 1 102 ? -5.473 4.830 -12.502 1.00 89.12 102 LYS A O 1
ATOM 842 N N . ASP A 1 103 ? -5.500 5.210 -14.730 1.00 84.88 103 ASP A N 1
ATOM 843 C CA . ASP A 1 103 ? -6.732 4.478 -15.069 1.00 84.88 103 ASP A CA 1
ATOM 844 C C . ASP A 1 103 ? -6.537 2.955 -15.142 1.00 84.88 103 ASP A C 1
ATOM 846 O O . ASP A 1 103 ? -7.105 2.252 -15.978 1.00 84.88 103 ASP A O 1
ATOM 850 N N . SER A 1 104 ? -5.679 2.430 -14.271 1.00 82.25 104 SER A N 1
ATOM 851 C CA . SER A 1 104 ? -5.357 1.010 -14.199 1.00 82.25 104 SER A CA 1
ATOM 852 C C . SER A 1 104 ? -4.938 0.635 -12.784 1.00 82.25 104 SER A C 1
ATOM 854 O O . SER A 1 104 ? -4.180 1.366 -12.138 1.00 82.25 104 SER A O 1
ATOM 856 N N . THR A 1 105 ? -5.325 -0.555 -12.331 1.00 80.69 105 THR A N 1
ATOM 857 C CA . THR A 1 105 ? -4.760 -1.152 -11.115 1.00 80.69 105 THR A CA 1
ATOM 858 C C . THR A 1 105 ? -3.357 -1.702 -11.389 1.00 80.69 105 THR A C 1
ATOM 860 O O . THR A 1 105 ? -3.003 -1.985 -12.531 1.00 80.69 105 THR A O 1
ATOM 863 N N . LYS A 1 106 ? -2.550 -1.941 -10.341 1.00 69.44 106 LYS A N 1
ATOM 864 C CA . LYS A 1 106 ? -1.207 -2.548 -10.492 1.00 69.44 106 LYS A CA 1
ATOM 865 C C . LYS A 1 106 ? -1.245 -3.873 -11.269 1.00 69.44 106 LYS A C 1
ATOM 867 O O . LYS A 1 106 ? -0.286 -4.221 -11.948 1.00 69.44 106 LYS A O 1
ATOM 872 N N . THR A 1 107 ? -2.336 -4.624 -11.140 1.00 70.44 107 THR A N 1
ATOM 873 C CA . THR A 1 107 ? -2.532 -5.926 -11.788 1.00 70.44 107 THR A CA 1
ATOM 874 C C . THR A 1 107 ? -3.281 -5.837 -13.118 1.00 70.44 107 THR A C 1
ATOM 876 O O . THR A 1 107 ? -3.565 -6.883 -13.694 1.00 70.44 107 THR A O 1
ATOM 879 N N . ASN A 1 108 ? -3.639 -4.636 -13.593 1.00 72.88 108 ASN A N 1
ATOM 880 C CA . ASN A 1 108 ? -4.490 -4.409 -14.771 1.00 72.88 108 ASN A CA 1
ATOM 881 C C . ASN A 1 108 ? -5.813 -5.199 -14.746 1.00 72.88 108 ASN A C 1
ATOM 883 O O . ASN A 1 108 ? -6.370 -5.545 -15.784 1.00 72.88 108 ASN A O 1
ATOM 887 N N . LYS A 1 109 ? -6.321 -5.496 -13.546 1.00 73.12 109 LYS A N 1
ATOM 888 C CA . LYS A 1 109 ? -7.597 -6.188 -13.330 1.00 73.12 109 LYS A CA 1
ATOM 889 C C . LYS A 1 109 ? -8.486 -5.321 -12.450 1.00 73.12 109 LYS A C 1
ATOM 891 O O . LYS A 1 109 ? -8.028 -4.867 -11.399 1.00 73.12 109 LYS A O 1
ATOM 896 N N . LYS A 1 110 ? -9.723 -5.096 -12.894 1.00 73.56 110 LYS A N 1
ATOM 897 C CA . LYS A 1 110 ? -10.781 -4.475 -12.087 1.00 73.56 110 LYS A CA 1
ATOM 898 C C . LYS A 1 110 ? -11.290 -5.500 -11.072 1.00 73.56 110 LYS A C 1
ATOM 900 O O . LYS A 1 110 ? -11.342 -6.686 -11.401 1.00 73.56 110 LYS A O 1
ATOM 905 N N . ARG A 1 111 ? -11.614 -5.056 -9.862 1.00 73.25 111 ARG A N 1
ATOM 906 C CA . ARG A 1 111 ? -12.143 -5.895 -8.781 1.00 73.25 111 ARG A CA 1
ATOM 907 C C . ARG A 1 111 ? -13.135 -5.116 -7.933 1.00 73.25 111 ARG A C 1
ATOM 909 O O . ARG A 1 111 ? -13.029 -3.868 -7.950 1.00 73.25 111 ARG A O 1
#

Secondary structure (DSSP, 8-state):
-HHHHTSTTT-SSSS-TTSS-PPPPPPPP-----PPPTTTHHHHHHHHHS--SSTTS-HHHHHHHHHHH---HHHHHH--GGGEETTEE----EEETTTEEESS-TTS---

Radius of gyration: 21.49 Å; chains: 1; bounding box: 48×32×56 Å

pLDDT: mean 89.21, std 6.14, range [69.44, 96.56]

Sequence (111 aa):
MYKWAAQEDVGYLDKNPLASFKMPKAPQKDEDIVVIPRDEVGLVLAALEAKQTYKNVNWSWYTEFMLQTAMRTGEVRALRWDDIKENKILVHQNWTLTHGLKDSTKTNKKR

Foldseek 3Di:
DLVVCCDPVNVVDVDRPCPVPDDDDDPDDPDPDDDQDPVCLVVVLVVQCVDPPPNVDNRSVLVVVCVVVVDDPQQSVQFDPVQDDPPDGKGQWGADPVPGIDRADPVRDID